Protein AF-A0A524Q244-F1 (afdb_monomer_lite)

pLDDT: mean 95.53, std 3.97, range [73.19, 98.69]

Radius of gyration: 10.72 Å; chains: 1; bounding box: 24×21×24 Å

Foldseek 3Di:
DPPFWDQAWKKKAWQAAKKWKAFPVGDIDIHHHGDMDTDHHRGTTMDIDGDPDTDMDMDD

Secondary structure (DSSP, 8-state):
--SS-B-S-EEEEEEEE-EEEEETTS-EEEE-TT-EEEE-TTSS-EEEE-SS-EEEEEE-

Structure (mmCIF, N/CA/C/O backbone):
data_AF-A0A524Q244-F1
#
_entry.id   AF-A0A524Q244-F1
#
loop_
_atom_site.group_PDB
_atom_site.id
_atom_site.type_symbol
_atom_site.label_atom_id
_atom_site.label_alt_id
_atom_site.label_comp_id
_atom_site.label_asym_id
_atom_site.label_entity_id
_atom_site.label_seq_id
_atom_site.pdbx_PDB_ins_code
_atom_site.Cartn_x
_atom_site.Cartn_y
_atom_site.Cartn_z
_atom_site.occupancy
_atom_site.B_iso_or_equiv
_atom_site.auth_seq_id
_atom_site.auth_comp_id
_atom_site.auth_asym_id
_atom_site.auth_atom_id
_atom_site.pdbx_PDB_model_num
ATOM 1 N N . PHE A 1 1 ? 5.261 9.283 3.680 1.00 73.19 1 PHE A N 1
ATOM 2 C CA . PHE A 1 1 ? 5.609 8.530 2.459 1.00 73.19 1 PHE A CA 1
ATOM 3 C C . PHE A 1 1 ? 6.814 7.662 2.743 1.00 73.19 1 PHE A C 1
ATOM 5 O O . PHE A 1 1 ? 7.684 8.125 3.475 1.00 73.19 1 PHE A O 1
ATOM 12 N N . ALA A 1 2 ? 6.847 6.436 2.210 1.00 83.94 2 ALA A N 1
ATOM 13 C CA . ALA A 1 2 ? 8.088 5.668 2.143 1.00 83.94 2 ALA A CA 1
ATOM 14 C C . ALA A 1 2 ? 9.161 6.475 1.389 1.00 83.94 2 ALA A C 1
ATOM 16 O O . ALA A 1 2 ? 8.841 7.266 0.497 1.00 83.94 2 ALA A O 1
ATOM 17 N N . ASP A 1 3 ? 10.417 6.304 1.780 1.00 88.56 3 ASP A N 1
ATOM 18 C CA . ASP A 1 3 ? 11.575 7.047 1.273 1.00 88.56 3 ASP A CA 1
ATOM 19 C C . ASP A 1 3 ? 12.150 6.476 -0.034 1.00 88.56 3 ASP A C 1
ATOM 21 O O . ASP A 1 3 ? 13.099 7.029 -0.588 1.00 88.56 3 ASP A O 1
ATOM 25 N N . HIS A 1 4 ? 11.552 5.405 -0.556 1.00 90.31 4 HIS A N 1
ATOM 26 C CA . HIS A 1 4 ? 11.952 4.742 -1.790 1.00 90.31 4 HIS A CA 1
ATOM 27 C C . HIS A 1 4 ? 10.738 4.218 -2.570 1.00 90.31 4 HIS A C 1
ATOM 29 O O . HIS A 1 4 ? 9.633 4.092 -2.037 1.00 90.31 4 HIS A O 1
ATOM 35 N N . TRP A 1 5 ? 10.972 3.899 -3.843 1.00 95.31 5 TRP A N 1
ATOM 36 C CA . TRP A 1 5 ? 10.048 3.144 -4.681 1.00 95.31 5 TRP A CA 1
ATOM 37 C C . TRP A 1 5 ? 10.331 1.650 -4.531 1.00 95.31 5 TRP A C 1
ATOM 39 O O . TRP A 1 5 ? 11.458 1.201 -4.746 1.00 95.31 5 TRP A O 1
ATOM 49 N N . CYS A 1 6 ? 9.317 0.882 -4.148 1.00 94.44 6 CYS A N 1
ATOM 50 C CA . CYS A 1 6 ? 9.388 -0.568 -4.082 1.00 94.44 6 CYS A CA 1
ATOM 51 C C . CYS A 1 6 ? 9.084 -1.164 -5.459 1.00 94.44 6 CYS A C 1
ATOM 53 O O . CYS A 1 6 ? 8.146 -0.741 -6.132 1.00 94.44 6 CYS A O 1
ATOM 55 N N . VAL A 1 7 ? 9.878 -2.156 -5.860 1.00 95.50 7 VAL A N 1
ATOM 56 C CA . VAL A 1 7 ? 9.699 -2.923 -7.107 1.00 95.50 7 VAL A CA 1
ATOM 57 C C . VAL A 1 7 ? 9.428 -4.404 -6.848 1.00 95.50 7 VAL A C 1
ATOM 59 O O . VAL A 1 7 ? 9.352 -5.188 -7.789 1.00 95.50 7 VAL A O 1
ATOM 62 N N . LYS A 1 8 ? 9.320 -4.809 -5.579 1.00 94.75 8 LYS A N 1
ATOM 63 C CA . LYS A 1 8 ? 8.957 -6.179 -5.214 1.00 94.75 8 LYS A CA 1
ATOM 64 C C . LYS A 1 8 ? 7.460 -6.392 -5.368 1.00 94.75 8 LYS A C 1
ATOM 66 O O . LYS A 1 8 ? 6.676 -5.483 -5.088 1.00 94.75 8 LYS A O 1
ATOM 71 N N . GLY A 1 9 ? 7.093 -7.593 -5.788 1.00 94.12 9 GLY A N 1
ATOM 72 C CA . GLY A 1 9 ? 5.717 -8.040 -5.816 1.00 94.12 9 GLY A CA 1
ATOM 73 C C . GLY A 1 9 ? 5.194 -8.338 -4.417 1.00 94.12 9 GLY A C 1
ATOM 74 O O . GLY A 1 9 ? 5.930 -8.846 -3.585 1.00 94.12 9 GLY A O 1
ATOM 75 N N . HIS A 1 10 ? 3.921 -8.042 -4.172 1.00 95.94 10 HIS A N 1
ATOM 76 C CA . HIS A 1 10 ? 3.209 -8.468 -2.970 1.00 95.94 10 HIS A CA 1
ATOM 77 C C . HIS A 1 10 ? 1.694 -8.377 -3.163 1.00 95.94 10 HIS A C 1
ATOM 79 O O . HIS A 1 10 ? 1.180 -7.674 -4.042 1.00 95.94 10 HIS A O 1
ATOM 85 N N . ILE A 1 11 ? 0.965 -9.081 -2.302 1.00 96.31 11 ILE A N 1
ATOM 86 C CA . ILE A 1 11 ? -0.489 -8.984 -2.174 1.00 96.31 11 ILE A CA 1
ATOM 87 C C . ILE A 1 11 ? -0.804 -8.282 -0.858 1.00 96.31 11 ILE A C 1
ATOM 89 O O . ILE A 1 11 ? -0.407 -8.748 0.209 1.00 96.31 11 ILE A O 1
ATOM 93 N N . LEU A 1 12 ? -1.567 -7.192 -0.935 1.00 97.12 12 LEU A N 1
ATOM 94 C CA . LEU A 1 12 ? -2.097 -6.474 0.220 1.00 97.12 12 LEU A CA 1
ATOM 95 C C . LEU A 1 12 ? -3.603 -6.680 0.318 1.00 97.12 12 LEU A C 1
ATOM 97 O O . LEU A 1 12 ? -4.318 -6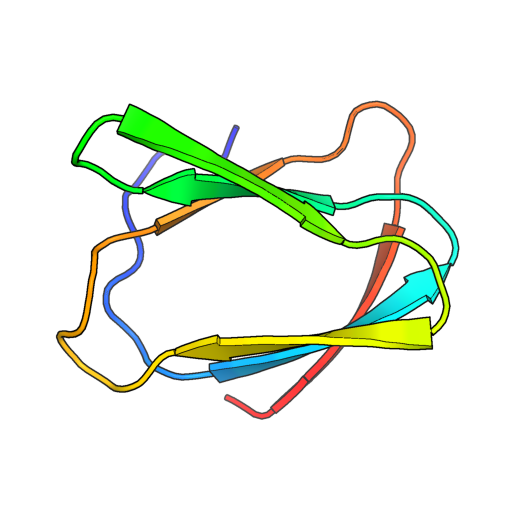.565 -0.677 1.00 97.12 12 LEU A O 1
ATOM 101 N N . LEU A 1 13 ? 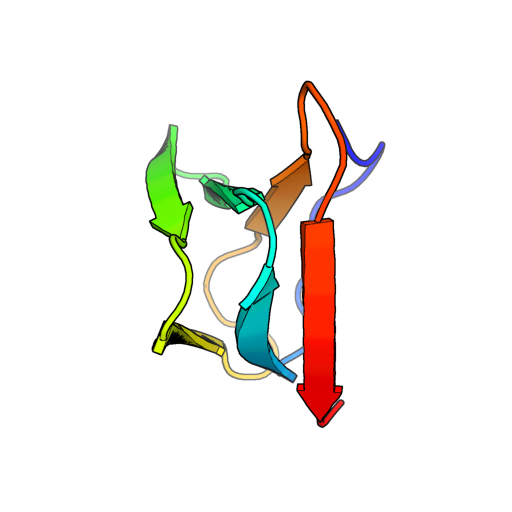-4.085 -6.886 1.538 1.00 98.25 13 LEU A N 1
ATOM 102 C CA . LEU A 1 13 ? -5.484 -6.720 1.921 1.00 98.25 13 LEU A CA 1
ATOM 103 C C . LEU A 1 13 ? -5.555 -5.695 3.055 1.00 98.25 13 LEU A C 1
ATOM 105 O O . LEU A 1 13 ? -4.916 -5.869 4.094 1.00 98.25 13 LEU A O 1
ATOM 109 N N . CYS A 1 14 ? -6.347 -4.641 2.871 1.00 98.44 14 CYS A N 1
ATOM 110 C CA . CYS A 1 14 ? -6.616 -3.677 3.931 1.00 98.44 14 CYS A CA 1
ATOM 111 C C . CYS A 1 14 ? -7.703 -4.225 4.861 1.00 98.44 14 CYS A C 1
ATOM 113 O O . CYS A 1 14 ? -8.838 -4.450 4.438 1.00 98.44 14 CYS A O 1
ATOM 115 N N . ILE A 1 15 ? -7.345 -4.463 6.122 1.00 98.62 15 ILE A N 1
ATOM 116 C CA . ILE A 1 15 ? -8.268 -4.938 7.159 1.00 98.62 15 ILE A CA 1
ATOM 117 C C . ILE A 1 15 ? -8.916 -3.737 7.857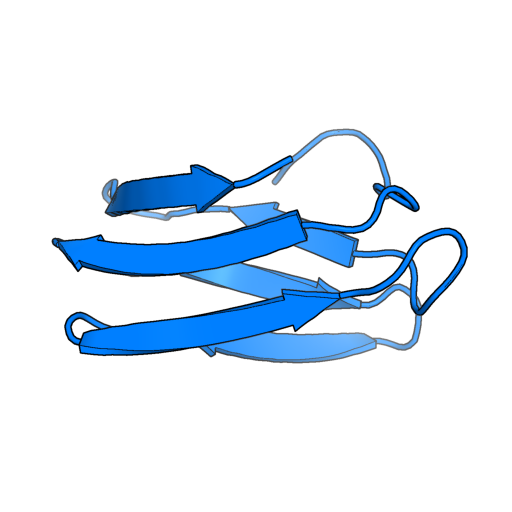 1.00 98.62 15 ILE A C 1
ATOM 119 O O . ILE A 1 15 ? -10.131 -3.719 8.029 1.00 98.62 15 ILE A O 1
ATOM 123 N N . GLU A 1 16 ? -8.124 -2.718 8.202 1.00 98.69 16 GLU A N 1
ATOM 124 C CA . GLU A 1 16 ? -8.579 -1.481 8.852 1.00 98.69 16 GLU A CA 1
ATOM 125 C C . GLU A 1 16 ? -7.776 -0.267 8.362 1.00 98.69 16 GLU A C 1
ATOM 127 O O . GLU A 1 16 ? -6.644 -0.408 7.890 1.00 98.69 16 GLU A O 1
ATOM 132 N N . GLY A 1 17 ? -8.342 0.933 8.521 1.00 98.38 17 GLY A N 1
ATOM 133 C CA . GLY A 1 17 ? -7.727 2.194 8.094 1.00 98.38 17 GLY A CA 1
ATOM 134 C C . GLY A 1 17 ? -7.703 2.374 6.575 1.00 98.38 17 GLY A C 1
ATOM 135 O O . GLY A 1 17 ? -8.490 1.761 5.859 1.00 98.38 17 GLY A O 1
ATOM 136 N N . GLU A 1 18 ? -6.818 3.244 6.085 1.00 98.00 18 GLU A N 1
ATOM 137 C CA . GLU A 1 18 ? -6.643 3.490 4.648 1.00 98.00 18 GLU A CA 1
ATOM 138 C C . GLU A 1 18 ? -5.155 3.553 4.273 1.00 98.00 18 GLU A C 1
ATOM 140 O O . GLU A 1 18 ? -4.323 4.105 5.007 1.00 98.00 18 GLU A O 1
ATOM 145 N N . LEU A 1 19 ? -4.828 2.981 3.111 1.00 97.88 19 LEU A N 1
ATOM 146 C CA . LEU A 1 19 ? -3.494 3.017 2.512 1.00 97.88 19 LEU A CA 1
ATOM 147 C C . LEU A 1 19 ? -3.547 3.779 1.190 1.00 97.88 19 LEU A C 1
ATOM 149 O O . LEU A 1 19 ? -4.290 3.412 0.280 1.00 97.88 19 LEU A O 1
ATOM 153 N N . HIS A 1 20 ? -2.718 4.807 1.067 1.00 97.75 20 HIS A N 1
ATOM 154 C CA . HIS A 1 20 ? -2.569 5.584 -0.155 1.00 97.75 20 HIS A CA 1
ATOM 155 C C . HIS A 1 20 ? -1.304 5.142 -0.877 1.00 97.75 20 HIS A C 1
ATOM 157 O O . HIS A 1 20 ? -0.203 5.331 -0.354 1.00 97.75 20 HIS A O 1
ATOM 163 N N . THR A 1 21 ? -1.463 4.600 -2.077 1.00 96.19 21 THR A N 1
ATOM 164 C CA . THR A 1 21 ? -0.364 4.170 -2.943 1.00 96.19 21 THR A CA 1
ATOM 165 C C . THR A 1 21 ? -0.227 5.129 -4.114 1.00 96.19 21 THR A C 1
ATOM 167 O O . THR A 1 21 ? -1.205 5.458 -4.785 1.00 96.19 21 THR A O 1
ATOM 170 N N . GLU A 1 22 ? 0.999 5.563 -4.362 1.00 96.31 22 GLU A N 1
ATOM 171 C CA . GLU A 1 22 ? 1.397 6.281 -5.567 1.00 96.31 22 GLU A CA 1
ATOM 172 C C . GLU A 1 22 ? 2.301 5.365 -6.392 1.00 96.31 22 GLU A C 1
ATOM 174 O O . GLU A 1 22 ? 3.124 4.645 -5.820 1.00 96.31 22 GLU A O 1
ATOM 179 N N . LEU A 1 23 ? 2.133 5.384 -7.713 1.00 95.56 23 LEU A N 1
ATOM 180 C CA . LEU A 1 23 ? 3.064 4.778 -8.663 1.00 95.56 23 LEU A CA 1
ATOM 181 C C . LEU A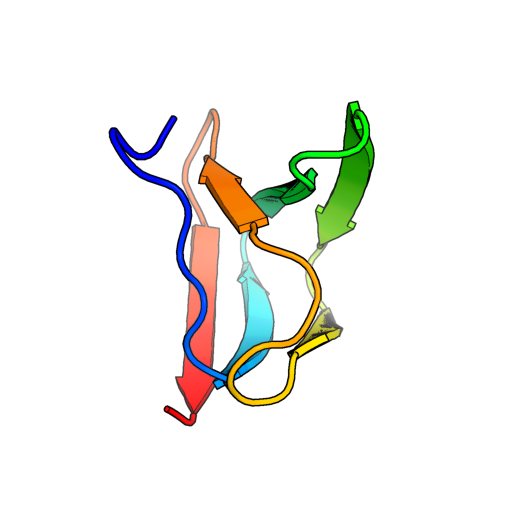 1 23 ? 4.033 5.843 -9.185 1.00 95.56 23 LEU A C 1
ATOM 183 O O . LEU A 1 23 ? 3.695 7.027 -9.204 1.00 95.56 23 LEU A O 1
ATOM 187 N N . GLU A 1 24 ? 5.217 5.439 -9.644 1.00 95.88 24 GLU A N 1
ATOM 188 C CA . GLU A 1 24 ? 6.226 6.377 -10.165 1.00 95.88 24 GLU A CA 1
ATOM 189 C C . GLU A 1 24 ? 5.714 7.215 -11.354 1.00 95.88 24 GLU A C 1
ATOM 191 O O . GLU A 1 24 ? 6.110 8.367 -11.524 1.00 95.88 24 GLU A O 1
ATOM 196 N N . ASP A 1 25 ? 4.756 6.688 -12.123 1.00 95.25 25 ASP A N 1
ATOM 197 C CA . ASP A 1 25 ? 4.090 7.400 -13.223 1.00 95.25 25 ASP A CA 1
ATOM 198 C C . ASP A 1 25 ? 3.041 8.443 -12.776 1.00 95.25 25 ASP A C 1
ATOM 200 O O . ASP A 1 25 ? 2.424 9.110 -13.610 1.00 95.25 25 ASP A O 1
ATOM 204 N N . GLY A 1 26 ? 2.836 8.600 -11.466 1.00 96.06 26 GLY A N 1
ATOM 205 C CA . GLY A 1 26 ? 1.939 9.584 -10.864 1.00 96.06 26 GLY A CA 1
ATOM 206 C C . GLY A 1 26 ? 0.503 9.106 -10.639 1.00 96.06 26 GLY A C 1
ATOM 207 O O . GLY A 1 26 ? -0.292 9.857 -10.060 1.00 96.06 26 GLY A O 1
ATOM 208 N N . ARG A 1 27 ? 0.136 7.880 -11.044 1.00 96.44 27 ARG A N 1
ATOM 209 C CA . ARG A 1 27 ? -1.167 7.293 -10.683 1.00 96.44 27 ARG A CA 1
ATOM 210 C C . ARG A 1 27 ? -1.274 7.112 -9.167 1.00 96.44 27 ARG A C 1
ATOM 212 O O . ARG A 1 27 ? -0.300 6.776 -8.494 1.00 96.44 27 ARG A O 1
ATOM 219 N N . LYS A 1 28 ? -2.479 7.320 -8.627 1.00 96.88 28 LYS A N 1
ATOM 220 C CA . LYS A 1 28 ? -2.765 7.241 -7.188 1.00 96.88 28 LYS A CA 1
ATOM 221 C C . LYS A 1 28 ? -3.970 6.360 -6.916 1.00 96.88 28 LYS A C 1
ATOM 223 O O . LYS A 1 28 ? -4.989 6.465 -7.596 1.00 96.88 28 LYS A O 1
ATOM 228 N N . PHE A 1 29 ? -3.847 5.539 -5.884 1.00 96.38 29 PHE A N 1
ATOM 229 C CA . PH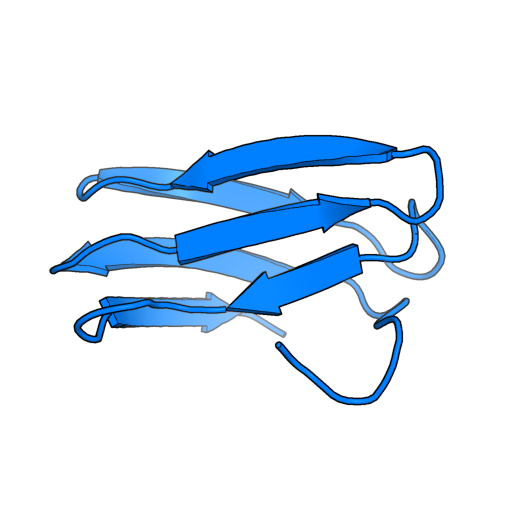E A 1 29 ? -4.854 4.577 -5.463 1.00 96.38 29 PHE A CA 1
ATOM 230 C C . PHE A 1 29 ? -5.034 4.655 -3.950 1.00 96.38 29 PHE A C 1
ATOM 232 O O . PHE A 1 29 ? -4.072 4.871 -3.212 1.00 96.38 29 PHE A O 1
ATOM 239 N N . THR A 1 30 ? -6.262 4.439 -3.487 1.00 97.94 30 THR A N 1
ATOM 240 C CA . THR A 1 30 ? -6.576 4.326 -2.061 1.00 97.94 30 THR A CA 1
ATOM 241 C C . THR A 1 30 ? -7.195 2.965 -1.801 1.00 97.94 30 THR A C 1
ATOM 243 O O . THR A 1 30 ? -8.236 2.636 -2.370 1.00 97.94 30 THR A O 1
ATOM 246 N N . LEU A 1 31 ? -6.559 2.191 -0.926 1.00 98.00 31 LEU A N 1
ATOM 247 C CA . LEU A 1 31 ? -7.110 0.959 -0.379 1.00 98.00 31 LEU A CA 1
ATOM 248 C C . LEU A 1 31 ? -7.882 1.281 0.899 1.00 98.00 31 LEU A C 1
ATOM 250 O O . LEU A 1 31 ? -7.319 1.847 1.835 1.00 98.00 31 LEU A O 1
ATOM 254 N N . LYS A 1 32 ? -9.161 0.898 0.920 1.00 98.38 32 LYS A N 1
ATOM 255 C CA . LYS A 1 32 ? -10.057 0.955 2.085 1.00 98.38 32 LYS A CA 1
ATOM 256 C C . LYS A 1 32 ? -10.282 -0.452 2.657 1.00 98.38 32 LYS A C 1
ATOM 258 O O . LYS A 1 32 ? -9.967 -1.427 1.968 1.00 98.38 32 LYS A O 1
ATOM 263 N N . PRO A 1 33 ? -10.875 -0.593 3.857 1.00 98.69 33 PRO A N 1
ATOM 264 C CA . PRO A 1 33 ? -11.131 -1.900 4.450 1.00 98.69 33 PRO A CA 1
ATOM 265 C C . PRO A 1 33 ? -11.910 -2.826 3.507 1.00 98.69 33 PRO A C 1
ATOM 267 O O . PRO A 1 33 ? -12.904 -2.424 2.899 1.00 98.69 33 PRO A O 1
ATOM 270 N N . GLY A 1 34 ? -11.431 -4.061 3.362 1.00 98.56 34 GLY A N 1
ATOM 271 C CA . GLY A 1 34 ? -11.971 -5.066 2.442 1.00 98.56 34 GLY A CA 1
ATOM 272 C C . GLY A 1 34 ? -11.443 -4.983 1.005 1.00 98.56 34 GLY A C 1
ATOM 273 O O . GLY A 1 34 ? -11.756 -5.860 0.202 1.00 98.56 34 GLY A O 1
ATOM 274 N N . MET A 1 35 ? -10.636 -3.973 0.663 1.00 98.50 35 MET A N 1
ATOM 275 C CA . MET A 1 35 ? -9.987 -3.872 -0.647 1.00 98.50 35 MET A CA 1
ATOM 276 C C . MET A 1 35 ? -8.609 -4.531 -0.645 1.00 98.50 35 MET A C 1
ATOM 278 O O . MET A 1 35 ? -7.865 -4.464 0.336 1.00 98.50 35 MET A O 1
ATOM 282 N N . SER A 1 36 ? -8.251 -5.108 -1.791 1.00 97.25 36 SER A N 1
ATOM 283 C CA . SER A 1 36 ? -6.935 -5.690 -2.038 1.00 97.25 36 SER A CA 1
ATOM 284 C C . SER A 1 36 ? -6.234 -5.035 -3.220 1.00 97.25 36 SER A C 1
ATOM 286 O O . SER A 1 36 ? -6.896 -4.605 -4.165 1.00 97.25 36 SER A O 1
ATOM 288 N N . TYR A 1 37 ? -4.906 -5.046 -3.198 1.00 92.75 37 TYR A N 1
ATOM 289 C CA . TYR A 1 37 ? -4.054 -4.675 -4.324 1.00 92.75 37 TYR A CA 1
ATOM 290 C C . TYR A 1 37 ? -2.932 -5.697 -4.465 1.00 92.75 37 TYR A C 1
ATOM 292 O O . TYR A 1 37 ? -2.429 -6.218 -3.471 1.00 92.75 37 TYR A O 1
ATOM 300 N N . GLN A 1 38 ? -2.580 -5.999 -5.709 1.00 95.12 38 GLN A N 1
ATOM 301 C CA . GLN A 1 38 ? -1.562 -6.967 -6.072 1.00 95.12 38 GLN A CA 1
ATOM 302 C C . GLN A 1 38 ? -0.588 -6.317 -7.040 1.00 95.12 38 GLN A C 1
ATOM 304 O O . GLN A 1 38 ? -0.997 -5.683 -8.015 1.00 95.12 38 GLN A O 1
ATOM 309 N N . VAL A 1 39 ? 0.693 -6.529 -6.784 1.00 94.25 39 VAL A N 1
ATOM 310 C CA . VAL A 1 39 ? 1.783 -6.099 -7.652 1.00 94.25 39 VAL A CA 1
ATOM 311 C C . VAL A 1 39 ? 2.738 -7.264 -7.844 1.00 94.25 39 VAL A C 1
ATOM 313 O O . VAL A 1 39 ? 2.926 -8.067 -6.933 1.00 94.25 39 VAL A O 1
ATOM 316 N N . ALA A 1 40 ? 3.281 -7.405 -9.048 1.00 94.62 40 ALA A N 1
ATOM 317 C CA . ALA A 1 40 ? 4.272 -8.427 -9.366 1.00 94.62 40 ALA A CA 1
ATOM 318 C C . ALA A 1 40 ? 5.692 -7.864 -9.220 1.00 94.62 40 ALA A C 1
ATOM 320 O O . ALA A 1 40 ? 5.891 -6.649 -9.215 1.00 94.62 40 ALA A O 1
ATOM 321 N N . ASP A 1 41 ? 6.688 -8.745 -9.148 1.00 95.31 41 ASP A N 1
ATOM 322 C CA . ASP A 1 41 ? 8.090 -8.330 -9.176 1.00 95.31 41 ASP A CA 1
ATOM 323 C C . ASP A 1 41 ? 8.420 -7.542 -10.446 1.00 95.31 41 ASP A C 1
ATOM 325 O O . ASP A 1 41 ? 8.077 -7.947 -11.559 1.00 95.31 41 ASP A O 1
ATOM 329 N N . ASN A 1 42 ? 9.151 -6.441 -10.274 1.00 93.62 42 ASN A N 1
ATOM 330 C CA . ASN A 1 42 ? 9.552 -5.507 -11.327 1.00 93.62 42 ASN A CA 1
ATOM 331 C C . ASN A 1 42 ? 8.374 -4.897 -12.113 1.00 93.62 42 ASN A C 1
ATOM 333 O O . ASN A 1 42 ? 8.570 -4.410 -13.228 1.00 93.62 42 ASN A O 1
ATOM 337 N N . ALA A 1 43 ? 7.161 -4.925 -11.549 1.00 92.12 43 ALA A N 1
ATOM 338 C CA . ALA A 1 43 ? 6.026 -4.157 -12.051 1.00 92.12 43 ALA A CA 1
ATOM 339 C C . ALA A 1 43 ? 6.154 -2.674 -11.652 1.00 92.12 43 ALA A C 1
ATOM 341 O O . ALA A 1 43 ? 7.230 -2.220 -11.253 1.00 92.12 43 ALA A O 1
ATOM 342 N N . GLU A 1 44 ? 5.077 -1.899 -11.792 1.00 94.06 44 GLU A N 1
ATOM 343 C CA . GLU A 1 44 ? 5.115 -0.458 -11.555 1.00 94.06 44 GLU A CA 1
ATOM 344 C C . GLU A 1 44 ? 5.673 -0.109 -10.162 1.00 94.06 44 GLU A C 1
ATOM 346 O O . GLU A 1 44 ? 5.082 -0.505 -9.146 1.00 94.06 44 GLU A O 1
ATOM 351 N N . PRO A 1 45 ? 6.797 0.642 -10.097 1.00 96.19 45 PRO A N 1
ATOM 352 C CA . PRO A 1 45 ? 7.384 1.037 -8.832 1.00 96.19 45 PRO A CA 1
ATOM 353 C C . PRO A 1 45 ? 6.378 1.847 -8.027 1.00 96.19 45 PRO A C 1
ATOM 355 O O . PRO A 1 45 ? 5.767 2.792 -8.533 1.00 96.19 45 PRO A O 1
ATOM 358 N N . HIS A 1 46 ? 6.198 1.465 -6.770 1.00 96.00 46 HIS A N 1
ATOM 359 C CA . HIS A 1 46 ? 5.141 2.002 -5.927 1.00 96.00 46 HIS A CA 1
ATOM 360 C C . HIS A 1 46 ? 5.682 2.412 -4.566 1.00 96.00 46 HIS A C 1
ATOM 362 O O . HIS A 1 46 ? 6.675 1.885 -4.061 1.00 96.00 46 HIS A O 1
ATOM 368 N N . ARG A 1 47 ? 5.010 3.378 -3.953 1.00 96.12 47 ARG A N 1
ATOM 369 C CA . ARG A 1 47 ? 5.252 3.768 -2.568 1.00 96.12 47 ARG A CA 1
ATOM 370 C C . ARG A 1 47 ? 3.931 4.082 -1.908 1.00 96.12 47 ARG A C 1
ATOM 372 O O . ARG A 1 47 ? 3.045 4.679 -2.522 1.00 96.12 47 ARG A O 1
ATOM 379 N N . SER A 1 48 ? 3.824 3.731 -0.638 1.00 95.50 48 SER A N 1
ATOM 380 C CA . SER A 1 48 ? 2.584 3.917 0.098 1.00 95.50 48 SER A CA 1
ATOM 381 C C . SER A 1 48 ? 2.788 4.746 1.355 1.00 95.50 48 SER A C 1
ATOM 383 O O . SER A 1 48 ? 3.900 4.916 1.866 1.00 95.50 48 SER A O 1
ATOM 385 N N . HIS A 1 49 ? 1.697 5.317 1.841 1.00 96.62 49 HIS A N 1
ATOM 386 C CA . HIS A 1 49 ? 1.637 5.968 3.138 1.00 96.62 49 HIS A CA 1
ATOM 387 C C . HIS A 1 49 ? 0.229 5.873 3.711 1.00 96.62 49 HIS A C 1
ATOM 389 O O . HIS A 1 49 ? -0.732 5.555 3.011 1.00 96.62 49 HIS A O 1
ATOM 395 N N . THR A 1 50 ? 0.126 6.183 4.993 1.00 97.31 50 THR A N 1
ATOM 396 C CA . THR A 1 50 ? -1.138 6.353 5.695 1.00 97.31 50 THR A CA 1
ATOM 397 C C . THR A 1 50 ? -1.079 7.655 6.481 1.00 97.31 50 THR A C 1
ATOM 399 O O . THR A 1 50 ? -0.009 8.033 6.963 1.00 97.31 50 THR A O 1
ATOM 402 N N . GLU A 1 51 ? -2.203 8.361 6.568 1.00 96.00 51 GLU A N 1
ATOM 403 C CA . GLU A 1 51 ? -2.308 9.586 7.365 1.00 96.00 51 GLU A CA 1
ATOM 404 C C . GLU A 1 51 ? -2.601 9.274 8.838 1.00 96.00 51 GLU A C 1
ATOM 406 O O . GLU A 1 51 ? -2.041 9.909 9.727 1.00 96.00 51 GLU A O 1
ATOM 411 N N . LEU A 1 52 ? -3.456 8.277 9.095 1.00 97.00 52 LEU A N 1
ATOM 412 C CA . LEU A 1 52 ? -3.968 7.951 10.433 1.00 97.00 52 LEU A CA 1
ATOM 413 C C . LEU A 1 52 ? -3.587 6.543 10.91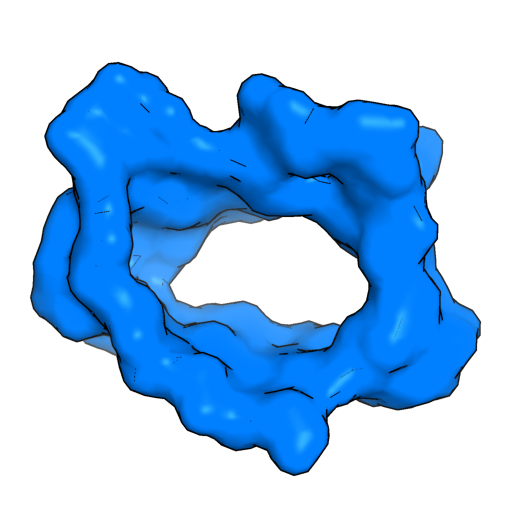9 1.00 97.00 52 LEU A C 1
ATOM 415 O O . LEU A 1 52 ? -3.809 6.224 12.084 1.00 97.00 52 LEU A O 1
ATOM 419 N N . GLY A 1 53 ? -3.009 5.707 10.053 1.00 97.50 53 GLY A N 1
ATOM 420 C CA . GLY A 1 53 ? -2.731 4.297 10.325 1.00 97.50 53 GLY A CA 1
ATOM 421 C C . GLY A 1 53 ? -3.584 3.354 9.472 1.00 97.50 53 GLY A C 1
ATOM 422 O O . GLY A 1 53 ? -4.667 3.708 9.004 1.00 97.50 53 GLY A O 1
ATOM 423 N N . ALA A 1 54 ? -3.082 2.134 9.273 1.00 98.06 54 ALA A N 1
ATOM 424 C CA . ALA A 1 54 ? -3.803 1.043 8.627 1.00 98.06 54 ALA A CA 1
ATOM 425 C C . ALA A 1 54 ? -3.327 -0.311 9.167 1.00 98.06 54 ALA A C 1
ATOM 427 O O . ALA A 1 54 ? -2.157 -0.469 9.526 1.00 98.06 54 ALA A O 1
ATOM 428 N N . THR A 1 55 ? -4.220 -1.297 9.169 1.00 98.38 55 THR A N 1
ATOM 429 C CA . THR A 1 55 ? -3.882 -2.704 9.399 1.00 98.38 55 THR A CA 1
ATOM 430 C C . THR A 1 55 ? -3.958 -3.433 8.071 1.00 98.38 55 THR A C 1
ATOM 432 O O . THR A 1 55 ? -5.012 -3.479 7.434 1.00 98.38 55 THR A O 1
ATOM 435 N N . LEU A 1 56 ? -2.829 -3.997 7.652 1.00 98.00 56 LEU A N 1
ATOM 436 C CA . LEU A 1 56 ? -2.695 -4.706 6.389 1.00 98.00 56 LEU A CA 1
ATOM 437 C C . LEU A 1 56 ? -2.364 -6.171 6.654 1.00 98.00 56 LEU A C 1
ATOM 439 O O . LEU A 1 56 ? -1.524 -6.481 7.498 1.00 98.00 56 LEU A O 1
ATOM 443 N N . PHE A 1 57 ? -2.992 -7.057 5.893 1.00 98.00 57 PHE A N 1
ATOM 444 C CA . PHE A 1 57 ? -2.485 -8.406 5.686 1.00 98.00 57 PHE A CA 1
ATOM 445 C C . PHE A 1 57 ? -1.636 -8.409 4.417 1.00 98.00 57 PHE A C 1
ATOM 447 O O . PHE A 1 57 ? -2.093 -7.934 3.375 1.00 98.00 57 PHE A O 1
ATOM 454 N N . ILE A 1 58 ? -0.404 -8.905 4.524 1.00 96.19 58 ILE A N 1
ATOM 455 C CA . ILE A 1 58 ? 0.604 -8.846 3.462 1.00 96.19 58 ILE A CA 1
ATOM 456 C C . ILE A 1 58 ? 1.112 -10.255 3.172 1.00 96.19 58 ILE A C 1
ATOM 458 O O . ILE A 1 58 ? 1.437 -10.999 4.099 1.00 96.19 58 ILE A O 1
ATOM 462 N N . VAL A 1 59 ? 1.200 -10.588 1.887 1.00 96.62 59 VAL A N 1
ATOM 463 C CA . VAL A 1 59 ? 1.938 -11.746 1.371 1.00 96.62 59 VAL A CA 1
ATOM 464 C C . VAL A 1 59 ? 3.032 -11.206 0.453 1.00 96.62 59 VAL A C 1
ATOM 466 O O . VAL A 1 59 ? 2.699 -10.543 -0.528 1.00 96.62 59 VAL A O 1
ATOM 469 N N . ASP A 1 60 ? 4.293 -11.462 0.799 1.00 88.94 60 ASP A N 1
ATOM 470 C CA . ASP A 1 60 ? 5.516 -10.993 0.117 1.00 88.94 60 ASP A CA 1
ATOM 471 C C . ASP A 1 60 ? 6.305 -12.195 -0.432 1.00 88.94 60 ASP A C 1
ATOM 473 O O . ASP A 1 60 ? 6.247 -13.274 0.213 1.00 88.94 60 ASP A O 1
#

Sequence (60 aa):
FADHWCVKGHILLCIEGELHTELEDGRKFTLKPGMSYQVADNAEPHRSHTELGATLFIVD